Protein AF-A0A1Y2JYF1-F1 (afdb_monomer_lite)

InterPro domains:
  IPR027417 P-loop containing nucleoside triphosphate hydrolase [SSF52540] (2-70)

Foldseek 3Di:
DPDQVVVLVVLLVVCVVPVQPQVSVLSNCCGPLLPDDPVNQCQQPPPDDGGSLVSLVVCLVVDVSSVSSNVSSVVVD

Organism: Bradyrhizobium japonicum (NCBI:txid375)

pLDDT: mean 88.86, std 12.21, range [45.56, 97.12]

Radius of gyration: 11.67 Å; chains: 1; bounding box: 25×21×33 Å

Secondary structure (DSSP, 8-state):
-TTHHHHHHHHHHHHHH-TT-HHHHHHHHHSTTT---HHHHHHHHTT-SS-HHHHHHHHGGG-HHHHHHHHHHHTT-

Sequence (77 aa):
TEHIGIIDLMNLADALLLPQDDLALAVALKSPLFGLDDDDLFQLAHDRKGSLRRALGEHAPTSETFAAALRRLEACE

Structure (mmCIF, N/CA/C/O backbone):
data_AF-A0A1Y2JYF1-F1
#
_entry.id   AF-A0A1Y2JYF1-F1
#
loop_
_atom_site.group_PDB
_atom_site.id
_atom_site.type_symbol
_atom_site.label_atom_id
_atom_site.label_alt_id
_atom_site.label_comp_id
_atom_site.label_asym_id
_atom_site.label_entity_id
_atom_site.label_seq_id
_atom_site.pdbx_PDB_ins_code
_atom_site.Cartn_x
_atom_site.Cartn_y
_atom_site.Cartn_z
_atom_site.occupancy
_atom_site.B_iso_or_equiv
_atom_site.auth_seq_id
_atom_site.auth_comp_id
_atom_site.auth_asym_id
_atom_site.auth_atom_id
_atom_site.pdb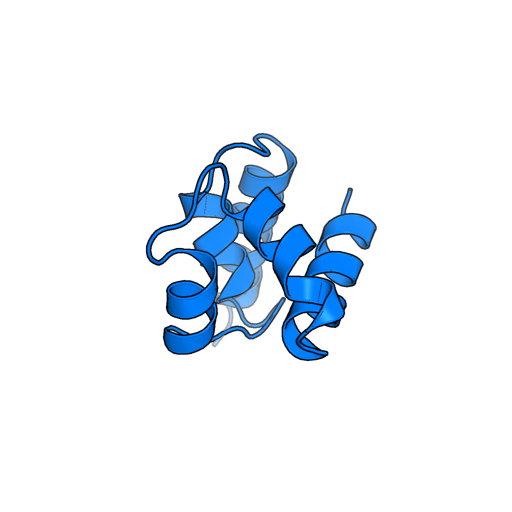x_PDB_model_num
ATOM 1 N N . THR A 1 1 ? 7.525 -5.005 -24.420 1.00 45.56 1 THR A N 1
ATOM 2 C CA . THR A 1 1 ? 6.670 -4.492 -23.321 1.00 45.56 1 THR A CA 1
ATOM 3 C C . THR A 1 1 ? 7.523 -4.148 -22.100 1.00 45.56 1 THR A C 1
ATOM 5 O O . THR A 1 1 ? 7.138 -4.397 -20.968 1.00 45.56 1 THR A O 1
ATOM 8 N N . GLU A 1 2 ? 8.684 -3.518 -22.310 1.00 49.03 2 GLU A N 1
ATOM 9 C CA . GLU A 1 2 ? 9.798 -3.520 -21.344 1.00 49.03 2 GLU A CA 1
ATOM 10 C C . GLU A 1 2 ? 10.010 -2.171 -20.641 1.00 49.03 2 GLU A C 1
ATOM 12 O O . GLU A 1 2 ? 11.110 -1.637 -20.650 1.00 49.03 2 GLU A O 1
ATOM 17 N N . HIS A 1 3 ? 8.961 -1.580 -20.062 1.00 54.31 3 HIS A N 1
ATOM 18 C CA . HIS A 1 3 ? 9.119 -0.310 -19.326 1.00 54.31 3 HIS A CA 1
ATOM 19 C C . HIS A 1 3 ? 8.285 -0.181 -18.043 1.00 54.31 3 HIS A C 1
ATOM 21 O O . HIS A 1 3 ? 8.573 0.702 -17.244 1.00 54.31 3 HIS A O 1
ATOM 27 N N . ILE A 1 4 ? 7.297 -1.054 -17.804 1.00 53.94 4 ILE A N 1
ATOM 28 C CA . ILE A 1 4 ? 6.362 -0.898 -16.674 1.00 53.94 4 ILE A CA 1
ATOM 29 C C . ILE A 1 4 ? 7.081 -1.168 -15.339 1.00 53.94 4 ILE A C 1
ATOM 31 O O . ILE A 1 4 ? 7.158 -0.274 -14.507 1.00 53.94 4 ILE A O 1
ATOM 35 N N . GLY A 1 5 ? 7.779 -2.303 -15.208 1.00 55.78 5 GLY A N 1
ATOM 36 C CA . GLY A 1 5 ? 8.438 -2.680 -13.946 1.00 55.78 5 GLY A CA 1
ATOM 37 C C . GLY A 1 5 ? 9.580 -1.767 -13.464 1.00 55.78 5 GLY A C 1
ATOM 38 O O . GLY A 1 5 ? 9.963 -1.851 -12.303 1.00 55.78 5 GLY A O 1
ATOM 39 N N . ILE A 1 6 ? 10.139 -0.901 -14.323 1.00 58.62 6 ILE A N 1
ATOM 40 C CA . ILE A 1 6 ? 11.223 0.031 -13.945 1.00 58.62 6 ILE A CA 1
ATOM 41 C C . ILE A 1 6 ? 10.653 1.311 -13.317 1.00 58.62 6 ILE A C 1
ATOM 43 O O . ILE A 1 6 ? 11.191 1.797 -12.323 1.00 58.62 6 ILE A O 1
ATOM 47 N N . ILE A 1 7 ? 9.554 1.845 -13.865 1.00 62.69 7 ILE A N 1
ATOM 48 C CA . ILE A 1 7 ? 8.879 3.042 -13.329 1.00 62.69 7 ILE A CA 1
ATOM 49 C C . ILE A 1 7 ? 8.300 2.743 -11.940 1.00 62.69 7 ILE A C 1
ATOM 51 O O . ILE A 1 7 ? 8.356 3.581 -11.039 1.00 62.69 7 ILE A O 1
ATOM 55 N N . ASP A 1 8 ? 7.809 1.522 -11.749 1.00 67.06 8 ASP A N 1
ATOM 56 C CA . ASP A 1 8 ? 7.272 1.043 -10.476 1.00 67.06 8 ASP A CA 1
ATOM 57 C C . ASP A 1 8 ? 8.332 1.043 -9.364 1.00 67.06 8 ASP A C 1
ATOM 59 O O . ASP A 1 8 ? 8.045 1.378 -8.214 1.00 67.06 8 ASP A O 1
ATOM 63 N N . LEU A 1 9 ? 9.584 0.736 -9.720 1.00 76.56 9 LEU A N 1
ATOM 64 C CA . LEU A 1 9 ? 10.705 0.718 -8.785 1.00 76.56 9 LEU A CA 1
ATOM 65 C C . LEU A 1 9 ? 11.154 2.131 -8.381 1.00 76.56 9 LEU A C 1
ATOM 67 O O . LEU A 1 9 ? 11.565 2.331 -7.241 1.00 76.56 9 LEU A O 1
ATOM 71 N N . MET A 1 10 ? 11.055 3.114 -9.287 1.00 82.00 10 MET A N 1
ATOM 72 C CA . MET A 1 10 ? 11.349 4.519 -8.968 1.00 82.00 10 MET A CA 1
ATOM 73 C C . MET A 1 10 ? 10.315 5.105 -8.006 1.00 82.00 10 MET A C 1
ATOM 75 O O . MET A 1 10 ? 10.700 5.675 -6.993 1.00 82.00 10 MET A O 1
ATOM 79 N N . ASN A 1 11 ? 9.018 4.891 -8.257 1.00 80.31 11 ASN A N 1
ATOM 80 C CA . ASN A 1 11 ? 7.972 5.366 -7.341 1.00 80.31 11 ASN A CA 1
ATOM 81 C C . ASN A 1 11 ? 8.059 4.691 -5.967 1.00 80.31 11 ASN A C 1
ATOM 83 O O . ASN A 1 11 ? 7.812 5.333 -4.949 1.00 80.31 11 ASN A O 1
ATOM 87 N N . LEU A 1 12 ? 8.451 3.412 -5.922 1.00 85.44 12 LEU A N 1
ATOM 88 C CA . LEU A 1 12 ? 8.757 2.749 -4.659 1.00 85.44 12 LEU A CA 1
ATOM 89 C C . LEU A 1 12 ? 9.936 3.430 -3.948 1.00 85.44 12 LEU A C 1
ATOM 91 O O . LEU A 1 12 ? 9.822 3.740 -2.768 1.00 85.44 12 LEU A O 1
ATOM 95 N N . ALA A 1 13 ? 11.039 3.710 -4.647 1.00 88.00 13 ALA A N 1
ATOM 96 C CA . ALA A 1 13 ? 12.181 4.405 -4.056 1.00 88.00 13 ALA A CA 1
ATOM 97 C C . ALA A 1 13 ? 11.799 5.795 -3.516 1.00 88.00 13 ALA A C 1
ATOM 99 O O . ALA A 1 13 ? 12.173 6.128 -2.393 1.00 88.00 13 ALA A O 1
ATOM 100 N N . ASP A 1 14 ? 11.006 6.568 -4.260 1.00 86.88 14 ASP A N 1
ATOM 101 C CA . ASP A 1 14 ? 10.520 7.882 -3.824 1.00 86.88 14 ASP A CA 1
ATOM 102 C C . ASP A 1 14 ? 9.632 7.770 -2.570 1.00 86.88 14 ASP A C 1
ATOM 104 O O . ASP A 1 14 ? 9.823 8.514 -1.607 1.00 86.88 14 ASP A O 1
ATOM 108 N N . ALA A 1 15 ? 8.732 6.782 -2.520 1.00 87.81 15 ALA A N 1
ATOM 109 C CA . ALA A 1 15 ? 7.871 6.523 -1.362 1.00 87.81 15 ALA A CA 1
ATOM 110 C C . ALA A 1 15 ? 8.632 6.023 -0.114 1.00 87.81 15 ALA A C 1
ATOM 112 O O . ALA A 1 15 ? 8.156 6.194 1.015 1.00 87.81 15 ALA A O 1
ATOM 113 N N . LEU A 1 16 ? 9.789 5.377 -0.298 1.00 88.75 16 LEU A N 1
ATOM 114 C CA . LEU A 1 16 ? 10.684 4.954 0.787 1.00 88.75 16 LEU A CA 1
ATOM 115 C C . LEU A 1 16 ? 11.555 6.119 1.278 1.00 88.75 16 LEU A C 1
ATOM 117 O O . LEU A 1 16 ? 11.732 6.292 2.482 1.00 88.75 16 LEU A O 1
ATOM 121 N N . LEU A 1 17 ? 12.059 6.951 0.360 1.00 91.62 17 LEU A N 1
ATOM 122 C CA . LEU A 1 17 ? 12.851 8.144 0.678 1.00 91.62 17 LEU A CA 1
ATOM 123 C C . LEU A 1 17 ? 12.015 9.232 1.359 1.00 91.62 17 LEU A C 1
ATOM 125 O O . LEU A 1 17 ? 12.528 9.958 2.214 1.00 91.62 17 LEU A O 1
ATOM 129 N N . LEU A 1 18 ? 10.737 9.342 0.992 1.00 90.50 18 LEU A N 1
ATOM 130 C CA . LEU A 1 18 ? 9.800 10.308 1.545 1.00 90.50 18 LEU A CA 1
ATOM 131 C C . LEU A 1 18 ? 8.513 9.602 2.011 1.00 90.50 18 LEU A C 1
ATOM 133 O O . LEU A 1 18 ? 7.518 9.595 1.290 1.00 90.50 18 LEU A O 1
ATOM 137 N N . PRO A 1 19 ? 8.481 9.043 3.239 1.00 83.44 19 PRO A N 1
ATOM 138 C CA . PRO A 1 19 ? 7.347 8.255 3.744 1.00 83.44 19 PRO A CA 1
ATOM 139 C C . PRO A 1 19 ? 5.996 8.986 3.798 1.00 83.44 19 PRO A C 1
ATOM 141 O O . PRO A 1 19 ? 4.955 8.340 3.930 1.00 83.44 19 PRO A O 1
ATOM 144 N N . GLN A 1 20 ? 6.011 10.320 3.741 1.00 86.56 20 GLN A N 1
ATOM 145 C CA . GLN A 1 20 ? 4.832 11.185 3.669 1.00 86.56 20 GLN A CA 1
ATOM 146 C C . GLN A 1 20 ? 4.350 11.489 2.239 1.00 86.56 20 GLN A C 1
ATOM 148 O O . GLN A 1 20 ? 3.332 12.166 2.087 1.00 86.56 20 GLN A O 1
ATOM 153 N N . ASP A 1 21 ? 5.062 11.042 1.201 1.00 92.94 21 ASP A N 1
ATOM 154 C CA . ASP A 1 21 ? 4.620 11.189 -0.186 1.00 92.94 21 ASP A CA 1
ATOM 155 C C . ASP A 1 21 ? 3.547 10.148 -0.518 1.00 92.94 21 ASP A C 1
ATOM 157 O O . ASP A 1 21 ? 3.796 9.050 -1.024 1.00 92.94 21 ASP A O 1
ATOM 161 N N . ASP A 1 22 ? 2.311 10.512 -0.196 1.00 94.06 22 ASP A N 1
ATOM 162 C CA . ASP A 1 22 ? 1.153 9.660 -0.422 1.00 94.06 22 ASP A CA 1
ATOM 163 C C . ASP A 1 22 ? 0.883 9.402 -1.912 1.00 94.06 22 ASP A C 1
ATOM 165 O O . ASP A 1 22 ? 0.259 8.393 -2.241 1.00 94.06 22 ASP A O 1
ATOM 169 N N .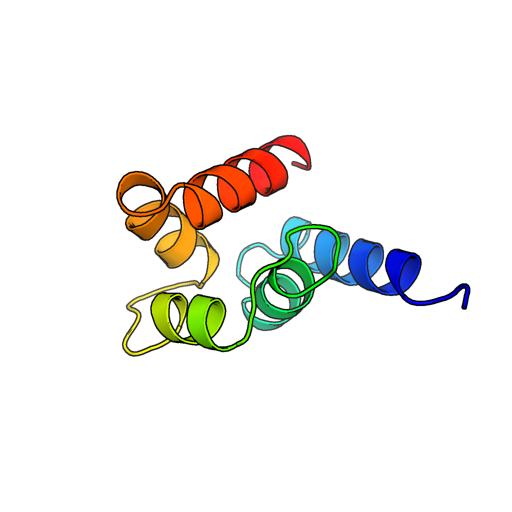 LEU A 1 23 ? 1.325 10.291 -2.812 1.00 93.56 23 LEU A N 1
ATOM 170 C CA . LEU A 1 23 ? 1.140 10.103 -4.250 1.00 93.56 23 LEU A CA 1
ATOM 171 C C . LEU A 1 23 ? 2.118 9.052 -4.775 1.00 93.56 23 LEU A C 1
ATOM 173 O O . LEU A 1 23 ? 1.683 8.110 -5.438 1.00 93.56 23 LEU A O 1
ATOM 177 N N . ALA A 1 24 ? 3.405 9.175 -4.441 1.00 93.44 24 ALA A N 1
ATOM 178 C CA . ALA A 1 24 ? 4.412 8.181 -4.806 1.00 93.44 24 ALA A CA 1
ATOM 179 C C . ALA A 1 24 ? 4.042 6.796 -4.252 1.00 93.44 24 ALA A C 1
ATOM 181 O O . ALA A 1 24 ? 4.081 5.798 -4.978 1.00 93.44 24 ALA A O 1
ATOM 182 N N . LEU A 1 25 ? 3.576 6.741 -2.998 1.00 95.06 25 LEU A N 1
ATOM 183 C CA . LEU A 1 25 ? 3.119 5.494 -2.391 1.00 95.06 25 LEU A CA 1
ATOM 184 C C . LEU A 1 25 ? 1.884 4.918 -3.098 1.00 95.06 25 LEU A C 1
ATOM 186 O O . LEU A 1 25 ? 1.848 3.717 -3.349 1.00 95.06 25 LEU A O 1
ATOM 190 N N . ALA A 1 26 ? 0.890 5.736 -3.457 1.00 95.44 26 ALA A N 1
ATOM 191 C CA . ALA A 1 26 ? -0.288 5.257 -4.185 1.00 95.44 26 ALA A CA 1
ATOM 192 C C . ALA A 1 26 ? 0.084 4.661 -5.552 1.00 95.44 26 ALA A C 1
ATOM 194 O O . ALA A 1 26 ? -0.427 3.604 -5.925 1.00 95.44 26 ALA A O 1
ATOM 195 N N . VAL A 1 27 ? 1.003 5.306 -6.280 1.00 93.81 27 VAL A N 1
ATOM 196 C CA . VAL A 1 27 ? 1.495 4.805 -7.571 1.00 93.81 27 VAL A CA 1
ATOM 197 C C . VAL A 1 27 ? 2.238 3.482 -7.391 1.00 93.81 27 VAL A C 1
ATOM 199 O O . VAL A 1 27 ? 1.980 2.535 -8.133 1.00 93.81 27 VAL A O 1
ATOM 202 N N . ALA A 1 28 ? 3.105 3.381 -6.378 1.00 93.12 28 ALA A N 1
ATOM 203 C CA . ALA A 1 28 ? 3.798 2.139 -6.059 1.00 93.12 28 ALA A CA 1
ATOM 204 C C . ALA A 1 28 ? 2.807 1.017 -5.709 1.00 93.12 28 ALA A C 1
ATOM 206 O O . ALA A 1 28 ? 2.896 -0.068 -6.277 1.00 93.12 28 ALA A O 1
ATOM 207 N N . LEU A 1 29 ? 1.814 1.276 -4.854 1.00 94.88 29 LEU A N 1
ATOM 208 C CA . LEU A 1 29 ? 0.803 0.291 -4.458 1.00 94.88 29 LEU A CA 1
ATOM 209 C C . LEU A 1 29 ? -0.042 -0.217 -5.639 1.00 94.88 29 LEU A C 1
ATOM 211 O O . LEU A 1 29 ? -0.364 -1.404 -5.686 1.00 94.88 29 LEU A O 1
ATOM 215 N N . LYS A 1 30 ? -0.353 0.645 -6.614 1.00 94.12 30 LYS A N 1
ATOM 216 C CA . LYS A 1 30 ? -1.100 0.253 -7.821 1.00 94.12 30 LYS A CA 1
ATOM 217 C C . LYS A 1 30 ? -0.267 -0.527 -8.839 1.00 94.12 30 LYS A C 1
ATOM 219 O O . LYS A 1 30 ? -0.793 -1.163 -9.752 1.00 94.12 30 LYS A O 1
ATOM 224 N N . SER A 1 31 ? 1.053 -0.430 -8.736 1.00 91.31 31 SER A N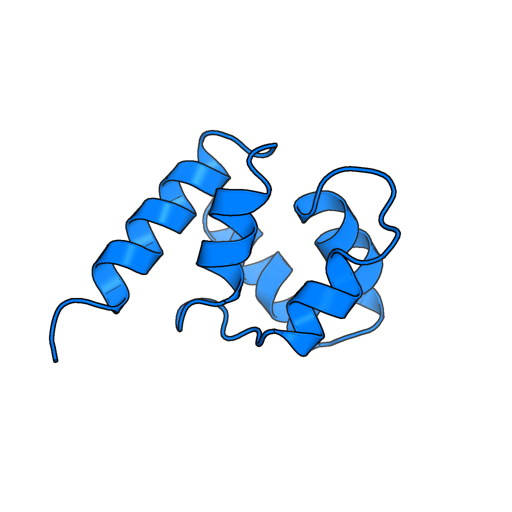 1
ATOM 225 C CA . SER A 1 31 ? 1.948 -1.090 -9.675 1.00 91.31 31 SER A CA 1
ATOM 226 C C . SER A 1 31 ? 1.883 -2.617 -9.563 1.00 91.31 31 SER A C 1
ATOM 228 O O . SER A 1 31 ? 1.571 -3.140 -8.492 1.00 91.31 31 SER A O 1
ATOM 230 N N . PRO A 1 32 ? 2.292 -3.364 -10.604 1.00 88.69 32 PRO A N 1
ATOM 231 C CA . PRO A 1 32 ? 2.487 -4.813 -10.536 1.00 88.69 32 PRO A CA 1
ATOM 232 C C . PRO A 1 32 ? 3.342 -5.328 -9.363 1.00 88.69 32 PRO A C 1
ATOM 234 O O . PRO A 1 32 ? 3.298 -6.522 -9.073 1.00 88.69 32 PRO A O 1
ATOM 237 N N . LEU A 1 33 ? 4.130 -4.476 -8.691 1.00 87.12 33 LEU A N 1
ATOM 238 C CA . LEU A 1 33 ? 4.920 -4.872 -7.519 1.00 87.12 33 LEU A CA 1
ATOM 239 C C . LEU A 1 33 ? 4.056 -5.197 -6.292 1.00 87.12 33 LEU A C 1
ATOM 241 O O . LEU A 1 33 ? 4.475 -6.021 -5.473 1.00 87.12 33 LEU A O 1
ATOM 245 N N . PHE A 1 34 ? 2.897 -4.546 -6.173 1.00 92.12 34 PHE A N 1
ATOM 246 C CA . PHE A 1 34 ? 1.971 -4.651 -5.041 1.00 92.12 34 PHE A CA 1
ATOM 247 C C . PHE A 1 34 ? 0.572 -5.093 -5.486 1.00 92.12 34 PHE A C 1
ATOM 249 O O . PHE A 1 34 ? -0.060 -5.883 -4.791 1.00 92.12 34 PHE A O 1
ATOM 256 N N . GLY A 1 35 ? 0.135 -4.659 -6.669 1.00 91.38 35 GLY A N 1
ATOM 257 C CA . GLY A 1 35 ? -1.036 -5.177 -7.366 1.00 91.38 35 GLY A CA 1
ATOM 258 C C . GLY A 1 35 ? -2.382 -4.701 -6.826 1.00 91.38 35 GLY A C 1
ATOM 259 O O . GLY A 1 35 ? -3.372 -5.375 -7.097 1.00 91.38 35 GLY A O 1
ATOM 260 N N . LEU A 1 36 ? -2.429 -3.590 -6.079 1.00 95.94 36 LEU A N 1
ATOM 261 C CA . LEU A 1 36 ? -3.697 -2.983 -5.662 1.00 95.94 36 LEU A CA 1
ATOM 262 C C . LEU A 1 36 ? -4.378 -2.321 -6.864 1.00 95.94 36 LEU A C 1
ATOM 264 O O . LEU A 1 36 ? -3.713 -1.807 -7.767 1.00 95.94 36 LEU A O 1
ATOM 268 N N . ASP A 1 37 ? -5.704 -2.305 -6.866 1.00 96.12 37 ASP A N 1
ATOM 269 C CA . ASP A 1 37 ? -6.485 -1.581 -7.867 1.00 96.12 37 ASP A CA 1
ATOM 270 C C . ASP A 1 37 ? -6.983 -0.212 -7.359 1.00 96.12 37 ASP A C 1
ATOM 272 O O . ASP A 1 37 ? -6.568 0.293 -6.311 1.00 96.12 37 ASP A O 1
ATOM 276 N N . ASP A 1 38 ? -7.820 0.458 -8.156 1.00 96.50 38 ASP A N 1
ATOM 277 C CA . ASP A 1 38 ? -8.387 1.755 -7.775 1.00 96.50 38 ASP A CA 1
ATOM 278 C C . ASP A 1 38 ? -9.374 1.655 -6.605 1.00 96.50 38 ASP A C 1
ATOM 280 O O . ASP A 1 38 ? -9.460 2.598 -5.817 1.00 96.50 38 ASP A O 1
ATOM 284 N N . ASP A 1 39 ? -10.093 0.539 -6.468 1.00 97.00 39 ASP A N 1
ATOM 285 C CA . ASP A 1 39 ? -11.061 0.344 -5.388 1.00 97.00 39 ASP A CA 1
ATOM 286 C C . ASP A 1 39 ? -10.328 0.119 -4.061 1.00 97.00 39 ASP A C 1
ATOM 288 O O . ASP A 1 39 ? -10.691 0.714 -3.043 1.00 97.00 39 ASP A O 1
ATOM 292 N N . ASP A 1 40 ? -9.241 -0.651 -4.082 1.00 96.81 40 ASP A N 1
ATOM 293 C CA . ASP A 1 40 ? -8.318 -0.816 -2.960 1.00 96.81 40 ASP A CA 1
ATOM 294 C C . ASP A 1 40 ? -7.745 0.533 -2.498 1.00 96.81 40 ASP A C 1
ATOM 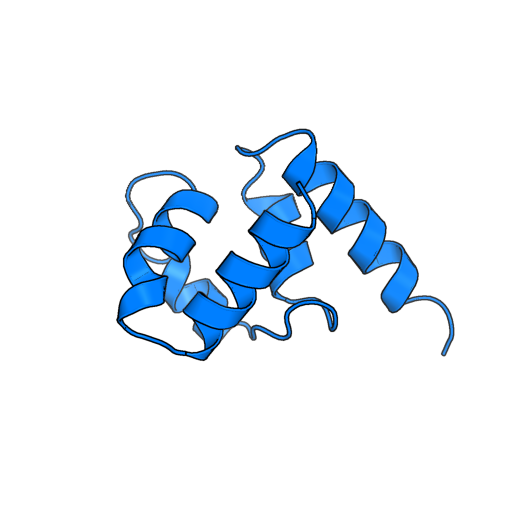296 O O . ASP A 1 40 ? -7.791 0.885 -1.314 1.00 96.81 40 ASP A O 1
ATOM 300 N N . LEU A 1 41 ? -7.230 1.332 -3.438 1.00 96.69 41 LEU A N 1
ATOM 301 C CA . LEU A 1 41 ? -6.706 2.662 -3.128 1.00 96.69 41 LEU A CA 1
ATOM 302 C C . LEU A 1 41 ? -7.793 3.599 -2.612 1.00 96.69 41 LEU A C 1
ATOM 304 O O . LEU A 1 41 ? -7.534 4.392 -1.704 1.00 96.69 41 LEU A O 1
ATOM 308 N N . PHE A 1 42 ? -9.007 3.511 -3.153 1.00 96.69 42 PHE A N 1
ATOM 309 C CA . PHE A 1 42 ? -10.134 4.288 -2.665 1.00 96.69 42 PHE A CA 1
ATOM 310 C C . PHE A 1 42 ? -10.477 3.909 -1.223 1.00 96.69 42 PHE A C 1
ATOM 312 O O . PHE A 1 42 ? -10.639 4.803 -0.399 1.00 96.69 42 PHE A O 1
ATOM 319 N N . GLN A 1 43 ? -10.506 2.620 -0.875 1.00 96.00 43 GLN A N 1
ATOM 320 C CA . GLN A 1 43 ? -10.742 2.170 0.502 1.00 96.00 43 GLN A CA 1
ATOM 321 C C . GLN A 1 43 ? -9.704 2.713 1.492 1.00 96.00 43 GLN A C 1
ATOM 323 O O . GLN A 1 43 ? -10.060 3.049 2.619 1.00 96.00 43 GLN A O 1
ATOM 328 N N . LEU A 1 44 ? -8.439 2.822 1.077 1.00 95.94 44 LEU A N 1
ATOM 329 C CA . LEU A 1 44 ? -7.356 3.346 1.914 1.00 95.94 44 LEU A CA 1
ATOM 330 C C . LEU A 1 44 ? -7.326 4.882 1.978 1.00 95.94 44 LEU A C 1
ATOM 332 O O . LEU A 1 44 ? -6.885 5.463 2.971 1.00 95.94 44 LEU A O 1
ATOM 336 N N . ALA A 1 45 ? -7.718 5.562 0.899 1.00 95.56 45 ALA A N 1
ATOM 337 C CA . ALA A 1 45 ? -7.597 7.013 0.772 1.00 95.56 45 ALA A CA 1
ATOM 338 C C . ALA A 1 45 ? -8.870 7.774 1.156 1.00 95.56 45 ALA A C 1
ATOM 340 O O . ALA A 1 45 ? -8.788 8.929 1.582 1.00 95.56 45 ALA A O 1
ATOM 341 N N . HIS A 1 46 ? -10.040 7.162 0.996 1.00 95.19 46 HIS A N 1
ATOM 342 C CA . HIS A 1 46 ? -11.313 7.822 1.232 1.00 95.19 46 HIS A CA 1
ATOM 343 C C . HIS A 1 46 ? -11.523 8.119 2.722 1.00 95.19 46 HIS A C 1
ATOM 345 O O . HIS A 1 46 ? -11.399 7.242 3.568 1.00 95.19 46 HIS A O 1
ATOM 351 N N . ASP A 1 47 ? -11.821 9.385 3.036 1.00 93.06 47 ASP A N 1
ATOM 352 C CA . ASP A 1 47 ? -12.019 9.923 4.396 1.00 93.06 47 ASP A CA 1
ATOM 353 C C . ASP A 1 47 ? -10.894 9.615 5.413 1.00 93.06 47 ASP A C 1
ATOM 355 O O . ASP A 1 47 ? -11.062 9.789 6.626 1.00 93.06 47 ASP A O 1
ATOM 359 N N . ARG A 1 48 ? -9.700 9.227 4.941 1.00 93.00 48 ARG A N 1
ATOM 360 C CA . ARG A 1 48 ? -8.578 8.895 5.825 1.00 93.00 48 ARG A CA 1
ATOM 361 C C . ARG A 1 48 ? -8.164 10.083 6.696 1.00 93.00 48 ARG A C 1
ATOM 363 O O . ARG A 1 48 ? -8.209 11.244 6.277 1.00 93.00 48 ARG A O 1
ATOM 370 N N . LYS A 1 49 ? -7.684 9.795 7.908 1.00 88.19 49 LYS A N 1
ATOM 371 C CA . LYS A 1 49 ? -7.052 10.783 8.797 1.00 88.19 49 LYS A CA 1
ATOM 372 C C . LYS A 1 49 ? -5.561 10.471 8.919 1.00 88.19 49 LYS A C 1
ATOM 374 O O . LYS A 1 49 ? -5.149 9.682 9.761 1.00 88.19 49 LYS A O 1
ATOM 379 N N . GLY A 1 50 ? -4.749 11.105 8.075 1.00 90.81 50 GLY A N 1
ATOM 380 C CA . GLY A 1 50 ? -3.294 10.930 8.059 1.00 90.81 50 GLY A CA 1
ATOM 381 C C . GLY A 1 50 ? -2.764 10.472 6.703 1.00 90.81 50 GLY A C 1
ATOM 382 O O . GLY A 1 50 ? -3.427 10.650 5.679 1.00 90.81 50 GLY A O 1
ATOM 383 N N . SER A 1 51 ? -1.552 9.915 6.709 1.00 95.06 51 SER A N 1
ATOM 384 C CA . SER A 1 51 ? -0.885 9.429 5.499 1.00 95.06 51 SER A CA 1
ATOM 385 C C . SER A 1 51 ? -1.503 8.129 4.985 1.00 95.06 51 SER A C 1
ATOM 387 O O . SER A 1 51 ? -2.086 7.345 5.740 1.00 95.06 51 SER A O 1
ATOM 389 N N . LEU A 1 52 ? -1.321 7.871 3.694 1.00 96.12 52 LEU A N 1
ATOM 390 C CA . LEU A 1 52 ? -1.720 6.629 3.037 1.00 96.12 52 LEU A CA 1
ATOM 391 C C . LEU A 1 52 ? -1.024 5.420 3.669 1.00 96.12 52 LEU A C 1
ATOM 393 O O . LEU A 1 52 ? -1.646 4.383 3.868 1.00 96.12 52 LEU A O 1
ATOM 397 N N . ARG A 1 53 ? 0.248 5.575 4.049 1.00 95.06 53 ARG A N 1
ATOM 398 C CA . ARG A 1 53 ? 1.028 4.532 4.727 1.00 95.06 53 ARG A CA 1
ATOM 399 C C . ARG A 1 53 ? 0.410 4.125 6.062 1.00 95.06 53 ARG A C 1
ATOM 401 O O . ARG A 1 53 ? 0.326 2.940 6.372 1.00 95.06 53 ARG A O 1
ATOM 408 N N . ARG A 1 54 ? -0.047 5.104 6.848 1.00 95.50 54 ARG A N 1
ATOM 409 C CA . ARG A 1 54 ? -0.746 4.836 8.107 1.00 95.50 54 ARG A CA 1
ATOM 410 C C . ARG A 1 54 ? -2.063 4.107 7.852 1.00 95.50 54 ARG A C 1
ATOM 412 O O . ARG A 1 54 ? -2.327 3.117 8.524 1.00 95.50 54 ARG A O 1
ATOM 419 N N . ALA A 1 55 ? -2.846 4.567 6.876 1.00 96.50 55 ALA A N 1
ATOM 420 C CA . ALA A 1 55 ? -4.100 3.916 6.504 1.00 96.50 55 ALA A CA 1
ATOM 421 C C . ALA A 1 55 ? -3.873 2.459 6.063 1.00 96.50 55 ALA A C 1
ATOM 423 O O . ALA A 1 55 ? -4.583 1.565 6.513 1.00 96.50 55 ALA A O 1
ATOM 424 N N . LEU A 1 56 ? -2.825 2.187 5.276 1.00 96.25 56 LEU A N 1
ATOM 425 C CA . LEU A 1 56 ? -2.431 0.824 4.908 1.00 96.25 56 LEU A CA 1
ATOM 426 C C . LEU A 1 56 ? -2.153 -0.044 6.147 1.00 96.25 56 LEU A C 1
ATOM 428 O O . LEU A 1 56 ? -2.629 -1.173 6.220 1.00 96.25 56 LEU A O 1
ATOM 432 N N . GLY A 1 57 ? -1.444 0.494 7.143 1.00 95.69 57 GLY A N 1
ATOM 433 C CA . GLY A 1 57 ? -1.202 -0.182 8.421 1.00 95.69 57 GLY A CA 1
ATOM 434 C C . GLY A 1 57 ? -2.471 -0.451 9.236 1.00 95.69 57 GLY A C 1
ATOM 435 O O . GLY A 1 57 ? -2.625 -1.528 9.805 1.00 95.69 57 GLY A O 1
ATOM 436 N N . GLU A 1 58 ? -3.400 0.504 9.272 1.00 96.25 58 GLU A N 1
ATOM 437 C CA . GLU A 1 58 ? -4.679 0.377 9.986 1.00 96.25 58 GLU A CA 1
ATOM 438 C C . GLU A 1 58 ? -5.625 -0.637 9.319 1.00 96.25 58 GLU A C 1
ATOM 440 O O . GLU A 1 58 ? -6.379 -1.321 10.011 1.00 96.25 58 GLU A O 1
ATOM 445 N N . HIS A 1 59 ? -5.559 -0.772 7.992 1.00 95.88 59 HIS A N 1
ATOM 446 C CA . HIS A 1 59 ? -6.381 -1.699 7.211 1.00 95.88 59 HIS A CA 1
ATOM 447 C C . HIS A 1 59 ? -5.725 -3.075 6.985 1.00 95.88 59 HIS A C 1
ATOM 449 O O . HIS A 1 59 ? -6.414 -4.033 6.640 1.00 95.88 59 HIS A O 1
ATOM 455 N N . ALA A 1 60 ? -4.419 -3.228 7.216 1.00 96.69 60 ALA A N 1
ATOM 456 C CA . ALA A 1 60 ? -3.731 -4.515 7.087 1.00 96.69 60 ALA A CA 1
ATOM 457 C C . ALA A 1 60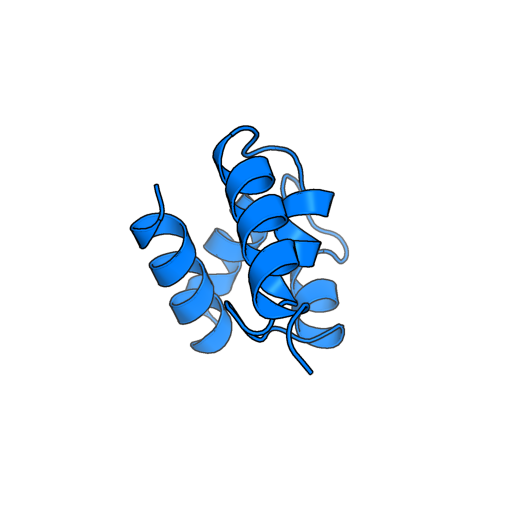 ? -4.375 -5.664 7.900 1.00 96.69 60 ALA A C 1
ATOM 459 O O . ALA A 1 60 ? -4.490 -6.763 7.365 1.00 96.69 60 ALA A O 1
ATOM 460 N N . PRO A 1 61 ? -4.872 -5.469 9.139 1.00 96.38 61 PRO A N 1
ATOM 461 C CA . PRO A 1 61 ? -5.525 -6.545 9.888 1.00 96.38 61 PRO A CA 1
ATOM 462 C C . PRO A 1 61 ? -6.863 -7.015 9.299 1.00 96.38 61 PRO A C 1
ATOM 464 O O . PRO A 1 61 ? -7.353 -8.073 9.690 1.00 96.38 61 PRO A O 1
ATOM 467 N N . THR A 1 62 ? -7.488 -6.231 8.414 1.00 94.44 62 THR A N 1
ATOM 468 C CA . THR A 1 62 ? -8.835 -6.504 7.885 1.00 94.44 62 THR A CA 1
ATOM 469 C C . THR A 1 62 ? -8.826 -7.086 6.471 1.00 94.44 62 THR A C 1
ATOM 471 O O . THR A 1 62 ? -9.864 -7.558 6.010 1.00 94.44 62 THR A O 1
ATOM 474 N N . SER A 1 63 ? -7.672 -7.102 5.793 1.00 95.69 63 SER A N 1
ATOM 475 C CA . SER A 1 63 ? -7.524 -7.584 4.416 1.00 95.69 63 SER A CA 1
ATOM 476 C C . SER A 1 63 ? -6.155 -8.223 4.192 1.00 95.69 63 SER A C 1
ATOM 478 O O . SER A 1 63 ? -5.120 -7.593 4.411 1.00 95.69 63 SER A O 1
ATOM 480 N N . GLU A 1 64 ? -6.140 -9.457 3.678 1.00 95.56 64 GLU A N 1
ATOM 481 C CA . GLU A 1 64 ? -4.888 -10.146 3.333 1.00 95.56 64 GLU A CA 1
ATOM 482 C C . GLU A 1 64 ? -4.115 -9.403 2.233 1.00 95.56 64 GLU A C 1
ATOM 484 O O . GLU A 1 64 ? -2.888 -9.363 2.276 1.00 95.56 64 GLU A O 1
ATOM 489 N N . THR A 1 65 ? -4.810 -8.753 1.292 1.00 95.19 65 THR A N 1
ATOM 490 C CA . THR A 1 65 ? -4.183 -7.923 0.251 1.00 95.19 65 THR A CA 1
ATOM 491 C C . THR A 1 65 ? -3.397 -6.768 0.872 1.00 95.19 65 THR A C 1
ATOM 493 O O . THR A 1 65 ? -2.227 -6.562 0.546 1.00 95.19 65 THR A O 1
ATOM 496 N N . PHE A 1 66 ? -3.995 -6.052 1.829 1.00 97.12 66 PHE A N 1
ATOM 497 C CA . PHE A 1 66 ? -3.337 -4.933 2.508 1.00 97.12 66 PHE A CA 1
ATOM 498 C C . PHE A 1 66 ? -2.212 -5.403 3.428 1.00 97.12 66 PHE A C 1
ATOM 500 O O . PHE A 1 66 ? -1.146 -4.788 3.450 1.00 97.12 66 PHE A O 1
ATOM 507 N N . ALA A 1 67 ? -2.394 -6.529 4.122 1.00 97.12 67 ALA A N 1
ATOM 508 C CA . ALA A 1 67 ? -1.330 -7.138 4.912 1.00 97.12 67 ALA A CA 1
ATOM 509 C C . ALA A 1 67 ? -0.135 -7.553 4.042 1.00 97.12 67 ALA A C 1
ATOM 511 O O . ALA A 1 67 ? 1.014 -7.314 4.412 1.00 97.12 67 ALA A O 1
ATOM 512 N N . ALA A 1 68 ? -0.384 -8.156 2.878 1.00 96.12 68 ALA A N 1
ATOM 513 C CA . ALA A 1 68 ? 0.664 -8.544 1.943 1.00 96.12 68 ALA A CA 1
ATOM 514 C C . ALA A 1 68 ? 1.413 -7.326 1.389 1.00 96.12 68 ALA A C 1
ATOM 516 O O . ALA A 1 68 ? 2.646 -7.340 1.354 1.00 96.12 68 ALA A O 1
ATOM 517 N N . ALA A 1 69 ? 0.688 -6.269 1.017 1.00 95.56 69 ALA A N 1
ATOM 518 C CA . ALA A 1 69 ? 1.283 -5.028 0.541 1.00 95.56 69 ALA A CA 1
ATOM 519 C C . ALA A 1 69 ? 2.135 -4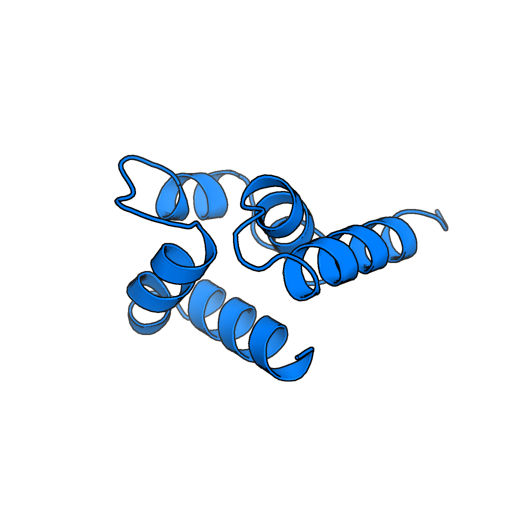.346 1.620 1.00 95.56 69 ALA A C 1
ATOM 521 O O . ALA A 1 69 ? 3.271 -3.968 1.342 1.00 95.56 69 ALA A O 1
ATOM 522 N N . LEU A 1 70 ? 1.640 -4.266 2.859 1.00 96.31 70 LEU A N 1
ATOM 523 C CA . LEU A 1 70 ? 2.390 -3.703 3.982 1.00 96.31 70 LEU A CA 1
ATOM 524 C C . LEU A 1 70 ? 3.679 -4.485 4.253 1.00 96.31 70 LEU A C 1
ATOM 526 O O . LEU A 1 70 ? 4.752 -3.892 4.266 1.00 96.31 70 LEU A O 1
ATOM 530 N N . ARG A 1 71 ? 3.600 -5.818 4.372 1.00 95.81 71 ARG A N 1
ATOM 531 C CA . ARG A 1 71 ? 4.789 -6.665 4.589 1.00 95.81 71 ARG A CA 1
ATOM 532 C C . ARG A 1 71 ? 5.825 -6.490 3.484 1.00 95.81 71 ARG A C 1
ATOM 534 O O . ARG A 1 71 ? 7.024 -6.538 3.739 1.00 95.81 71 ARG A O 1
ATOM 541 N N . ARG A 1 72 ? 5.372 -6.333 2.238 1.00 93.38 72 ARG A N 1
ATOM 542 C CA . ARG A 1 72 ? 6.265 -6.132 1.096 1.00 93.38 72 ARG A CA 1
ATOM 543 C C . ARG A 1 72 ? 6.915 -4.753 1.119 1.00 93.38 72 ARG A C 1
ATOM 545 O O . ARG A 1 72 ? 8.089 -4.666 0.788 1.00 93.38 72 ARG A O 1
ATOM 552 N N . LEU A 1 73 ? 6.183 -3.720 1.536 1.00 92.75 73 LEU A N 1
ATOM 553 C CA . LEU A 1 73 ? 6.713 -2.369 1.716 1.00 92.75 73 LEU A CA 1
ATOM 554 C C . LEU A 1 73 ? 7.789 -2.347 2.809 1.00 92.75 73 LEU A C 1
ATOM 556 O O . LEU A 1 73 ? 8.882 -1.854 2.561 1.00 92.75 73 LEU A O 1
ATOM 560 N N . GLU A 1 74 ? 7.506 -2.951 3.965 1.00 92.81 74 GLU A N 1
ATOM 561 C CA . GLU A 1 74 ? 8.441 -3.066 5.097 1.00 92.81 74 GLU A CA 1
ATOM 562 C C . GLU A 1 74 ? 9.691 -3.886 4.745 1.00 92.81 74 GLU A C 1
ATOM 564 O O . GLU A 1 74 ? 10.776 -3.606 5.237 1.00 92.81 74 GLU A O 1
ATOM 569 N N . ALA A 1 75 ? 9.573 -4.890 3.870 1.00 90.81 75 ALA A N 1
ATOM 570 C CA . ALA A 1 75 ? 10.719 -5.670 3.400 1.00 90.81 75 ALA A CA 1
ATOM 571 C C . ALA A 1 75 ? 11.636 -4.906 2.424 1.00 90.81 75 ALA A C 1
ATOM 573 O O . ALA A 1 75 ? 12.708 -5.411 2.083 1.00 90.81 75 ALA A O 1
ATOM 574 N N . CYS A 1 76 ? 11.203 -3.747 1.922 1.00 86.75 76 CYS A N 1
ATOM 575 C CA . CYS A 1 76 ? 11.981 -2.889 1.029 1.00 86.75 76 CYS A CA 1
ATOM 576 C C . CYS A 1 76 ? 12.642 -1.697 1.743 1.00 86.75 76 CYS A C 1
ATOM 578 O O . CYS A 1 76 ? 13.407 -0.985 1.092 1.00 86.75 76 CYS A O 1
ATOM 580 N N . GLU A 1 77 ? 12.349 -1.483 3.029 1.00 81.69 77 GLU A N 1
ATOM 581 C CA . GLU A 1 77 ? 13.015 -0.502 3.904 1.00 81.69 77 GLU A CA 1
ATOM 582 C C . GLU A 1 77 ? 14.344 -1.026 4.461 1.00 81.69 77 GLU A C 1
ATOM 584 O O . GLU A 1 77 ? 15.292 -0.211 4.550 1.00 81.69 77 GLU A O 1
#